Protein AF-A0A931FHQ5-F1 (afdb_monomer)

InterPro domains:
  IPR002130 Cyclophilin-type peptidyl-prolyl cis-trans isomerase domain [PF00160] (7-159)
  IPR002130 Cyclophilin-type peptidyl-prolyl cis-trans isomerase domain [PR00153] (23-38)
  IPR002130 Cyclophilin-type peptidyl-prolyl cis-trans isomerase domain [PR00153] (52-64)
  IPR002130 Cyclophilin-type peptidyl-prolyl cis-trans isomerase domain [PR00153] (95-110)
  IPR002130 Cyclophilin-type peptidyl-prolyl cis-trans isomerase domain [PR00153] (110-122)
  IPR002130 Cyclophilin-type peptidyl-prolyl cis-trans isomerase domain [PR00153] (123-138)
  IPR002130 Cyclophilin-type peptidyl-prolyl cis-trans isomerase domain [PS50072] (6-162)
  IPR020892 Cyclophilin-type peptidyl-prolyl cis-trans isomerase, conserved site [PS00170] (47-64)
  IPR024936 Cyclophilin-type peptidyl-prolyl cis-trans isomerase [PIRSF001467] (3-162)
  IPR029000 Cyclophilin-like domain superfamily [G3DSA:2.40.100.10] (1-163)
  IPR029000 Cyclophilin-like domain superfamily [SSF50891] (2-163)

Solvent-accessible surface area (backbone atoms only — not comparable to full-atom values): 8228 Å² total; per-residue (Å²): 133,62,55,38,35,38,36,34,32,23,45,73,81,46,78,63,46,52,36,30,32,42,27,37,38,90,81,28,44,68,63,22,48,38,53,50,42,26,24,53,28,81,80,81,51,41,40,48,71,17,33,52,54,33,16,28,60,86,43,34,43,27,28,38,13,57,73,63,54,72,75,84,42,34,45,32,88,85,40,65,52,39,67,71,83,56,55,86,50,67,43,74,46,54,36,34,29,29,44,39,61,88,56,86,51,38,35,35,40,27,30,31,37,27,64,32,62,45,65,91,44,49,79,74,35,38,49,30,31,30,60,77,43,34,66,67,40,53,52,56,54,35,72,34,26,28,96,86,17,53,51,81,52,60,34,31,26,66,41,39,26,70,112

Organism: NCBI:txid2789292

Structure (mmCIF, N/CA/C/O backbone):
data_AF-A0A931FHQ5-F1
#
_entry.id   AF-A0A931FHQ5-F1
#
loop_
_atom_site.group_PDB
_atom_site.id
_atom_site.type_symbol
_atom_site.label_atom_id
_atom_site.label_alt_id
_atom_site.label_comp_id
_atom_site.label_asym_id
_atom_site.label_entity_id
_atom_site.label_seq_id
_atom_site.pdbx_PDB_ins_code
_atom_site.Cartn_x
_atom_site.Cartn_y
_atom_site.Cartn_z
_atom_site.occupancy
_atom_site.B_iso_or_equiv
_atom_site.auth_seq_id
_atom_site.auth_comp_id
_atom_site.auth_asym_id
_atom_site.auth_atom_id
_atom_site.pdbx_PDB_model_num
ATOM 1 N N . MET A 1 1 ? 11.366 -18.452 -5.936 1.00 87.88 1 MET A N 1
ATOM 2 C CA . MET A 1 1 ? 10.013 -18.510 -5.344 1.00 87.88 1 MET A CA 1
ATOM 3 C C . MET A 1 1 ? 9.641 -17.097 -4.949 1.00 87.88 1 MET A C 1
ATOM 5 O O . MET A 1 1 ? 10.516 -16.389 -4.466 1.00 87.88 1 MET A O 1
ATOM 9 N N . ASN A 1 2 ? 8.404 -16.687 -5.207 1.00 97.31 2 ASN A N 1
ATOM 10 C CA . ASN A 1 2 ? 7.944 -15.340 -4.891 1.00 97.31 2 ASN A CA 1
ATOM 11 C C . ASN A 1 2 ? 7.761 -15.163 -3.372 1.00 97.31 2 ASN A C 1
ATOM 13 O O . ASN A 1 2 ? 7.222 -16.073 -2.735 1.00 97.31 2 ASN A O 1
ATOM 17 N N . PRO A 1 3 ? 8.225 -14.047 -2.773 1.00 98.44 3 PRO A N 1
ATOM 18 C CA . PRO A 1 3 ? 8.035 -13.786 -1.351 1.00 98.44 3 PRO A CA 1
ATOM 19 C C . PRO A 1 3 ? 6.554 -13.676 -0.991 1.00 98.44 3 PRO A C 1
ATOM 21 O O . PRO A 1 3 ? 5.768 -13.097 -1.747 1.00 98.44 3 PRO A O 1
ATOM 24 N N . LYS A 1 4 ? 6.195 -14.166 0.198 1.00 98.81 4 LYS A N 1
ATOM 25 C CA . LYS A 1 4 ? 4.905 -13.881 0.823 1.00 98.81 4 LYS A CA 1
ATOM 26 C C . LYS A 1 4 ? 5.097 -12.973 2.023 1.00 98.81 4 LYS A C 1
ATOM 28 O O . LYS A 1 4 ? 5.975 -13.209 2.847 1.00 98.81 4 LYS A O 1
ATOM 33 N N . VAL A 1 5 ? 4.281 -11.936 2.116 1.00 98.94 5 VAL A N 1
ATOM 34 C CA . VAL A 1 5 ? 4.314 -10.969 3.218 1.00 98.94 5 VAL A CA 1
ATOM 35 C C . VAL A 1 5 ? 2.917 -10.764 3.766 1.00 98.94 5 VAL A C 1
ATOM 37 O O . VAL A 1 5 ? 1.939 -11.105 3.102 1.00 98.94 5 VAL A O 1
ATOM 40 N N . TYR A 1 6 ? 2.812 -10.227 4.973 1.00 98.94 6 TYR A N 1
ATOM 41 C CA . TYR A 1 6 ? 1.525 -10.020 5.620 1.00 98.94 6 TYR A CA 1
ATOM 42 C C . TYR A 1 6 ? 1.405 -8.646 6.272 1.00 98.94 6 TYR A C 1
ATOM 44 O O . TYR A 1 6 ? 2.409 -8.043 6.654 1.00 98.94 6 TYR A O 1
ATOM 52 N N . PHE A 1 7 ? 0.154 -8.216 6.439 1.00 98.94 7 PHE A N 1
ATOM 53 C CA . PHE A 1 7 ? -0.272 -7.139 7.328 1.00 98.94 7 PHE A CA 1
ATOM 54 C C . PHE A 1 7 ? -1.328 -7.659 8.294 1.00 98.94 7 PHE A C 1
ATOM 56 O O . PHE A 1 7 ? -2.330 -8.211 7.846 1.00 98.94 7 PHE A O 1
ATOM 63 N N . ASP A 1 8 ? -1.134 -7.436 9.588 1.00 98.88 8 ASP A N 1
ATOM 64 C CA . ASP A 1 8 ? -2.204 -7.495 10.582 1.00 98.88 8 ASP A CA 1
ATOM 65 C C . ASP A 1 8 ? -2.770 -6.089 10.761 1.00 98.88 8 ASP A C 1
ATOM 67 O O . ASP A 1 8 ? -2.020 -5.134 10.960 1.00 98.88 8 ASP A O 1
ATOM 71 N N . VAL A 1 9 ? -4.088 -5.951 10.625 1.00 98.88 9 VAL A N 1
ATOM 72 C CA . VAL A 1 9 ? -4.746 -4.645 10.526 1.00 98.88 9 VAL A CA 1
ATOM 73 C C . VAL A 1 9 ? -5.795 -4.481 11.620 1.00 98.88 9 VAL A C 1
ATOM 75 O O . VAL A 1 9 ? -6.581 -5.399 11.877 1.00 98.88 9 VAL A O 1
ATOM 78 N N . SER A 1 10 ? -5.870 -3.283 12.198 1.00 98.81 10 SER A N 1
ATOM 79 C CA . SER A 1 10 ? -6.955 -2.851 13.081 1.00 98.81 10 SER A CA 1
ATOM 80 C C . SER A 1 10 ? -7.660 -1.598 12.564 1.00 98.81 10 SER A C 1
ATOM 82 O O . SER A 1 10 ? -7.119 -0.842 11.754 1.00 98.81 10 SER A O 1
ATOM 84 N N . ALA A 1 11 ? -8.879 -1.360 13.049 1.00 98.75 11 ALA A N 1
ATOM 85 C CA . ALA A 1 11 ? -9.595 -0.098 12.901 1.00 98.75 11 ALA A CA 1
ATOM 86 C C . ALA A 1 11 ? -10.011 0.427 14.279 1.00 98.75 11 ALA A C 1
ATOM 88 O O . ALA A 1 11 ? -10.751 -0.239 14.997 1.00 98.75 11 ALA A O 1
ATOM 89 N N . ASP A 1 12 ? -9.520 1.610 14.656 1.00 98.44 12 ASP A N 1
ATOM 90 C CA . ASP A 1 12 ? -9.668 2.184 16.007 1.00 98.44 12 ASP A CA 1
ATOM 91 C C . ASP A 1 12 ? -9.246 1.215 17.135 1.00 98.44 12 ASP A C 1
ATOM 93 O O . ASP A 1 12 ? -9.799 1.223 18.232 1.00 98.44 12 ASP A O 1
ATOM 97 N N . GLY A 1 13 ? -8.244 0.371 16.860 1.00 98.00 13 GLY A N 1
ATOM 98 C CA . GLY A 1 13 ? -7.728 -0.642 17.787 1.00 98.00 13 GLY A CA 1
ATOM 99 C C . GLY A 1 13 ? -8.496 -1.970 17.787 1.00 98.00 13 GLY A C 1
ATOM 100 O O . GLY A 1 13 ? -8.042 -2.933 18.404 1.00 98.00 13 GLY A O 1
ATOM 101 N N . GLU A 1 14 ? -9.621 -2.070 17.073 1.00 98.50 14 GLU A N 1
ATOM 102 C CA . GLU A 1 14 ? -10.333 -3.335 16.873 1.00 98.50 14 GLU A CA 1
ATOM 103 C C . GLU A 1 14 ? -9.672 -4.134 15.745 1.00 98.50 14 GLU A C 1
ATOM 105 O O . GLU A 1 14 ? -9.572 -3.654 14.614 1.00 98.50 14 GLU A O 1
ATOM 110 N N . LYS A 1 15 ? -9.219 -5.359 16.036 1.00 98.56 15 LYS A N 1
ATOM 111 C CA . LYS A 1 15 ? -8.558 -6.227 15.049 1.00 98.56 15 LYS A CA 1
ATOM 112 C C . LYS A 1 15 ? -9.518 -6.580 13.910 1.00 98.56 15 LYS A C 1
ATOM 114 O O . LYS A 1 15 ? -10.571 -7.161 14.157 1.00 98.56 15 LYS A O 1
ATOM 119 N N . LEU A 1 16 ? -9.118 -6.282 12.675 1.00 98.62 16 LEU A N 1
ATOM 120 C CA . LEU A 1 16 ? -9.847 -6.661 11.462 1.00 98.62 16 LEU A CA 1
ATOM 121 C C . LEU A 1 16 ? -9.374 -8.002 10.900 1.00 98.62 16 LEU A C 1
ATOM 123 O O . LEU A 1 16 ? -10.167 -8.727 10.310 1.00 98.62 16 LEU A O 1
ATOM 127 N N . GLY A 1 17 ? -8.096 -8.336 11.090 1.00 98.69 17 GLY A N 1
ATOM 128 C CA . GLY A 1 17 ? -7.510 -9.596 10.640 1.00 98.69 17 GLY A CA 1
ATOM 129 C C . GLY A 1 17 ? -6.224 -9.399 9.849 1.00 98.69 17 GLY A C 1
ATOM 130 O O . GLY A 1 17 ? -5.608 -8.332 9.890 1.00 98.69 17 GLY A O 1
ATOM 131 N N . ARG A 1 18 ? -5.826 -10.455 9.137 1.00 98.88 18 ARG A N 1
ATOM 132 C CA . ARG A 1 18 ? -4.584 -10.517 8.368 1.00 98.88 18 ARG A CA 1
ATOM 133 C C . ARG A 1 18 ? -4.853 -10.448 6.871 1.00 98.88 18 ARG A C 1
ATOM 135 O O . ARG A 1 18 ? -5.732 -11.144 6.373 1.00 98.88 18 ARG A O 1
ATOM 142 N N . ILE A 1 19 ? -4.035 -9.686 6.156 1.00 98.94 19 ILE A N 1
ATOM 143 C CA . ILE A 1 19 ? -3.939 -9.707 4.695 1.00 98.94 19 ILE A CA 1
ATOM 144 C C . ILE A 1 19 ? -2.593 -10.326 4.331 1.00 98.94 19 ILE A C 1
ATOM 146 O O . ILE A 1 19 ? -1.564 -9.882 4.835 1.00 98.94 19 ILE A O 1
ATOM 150 N N . VAL A 1 20 ? -2.591 -11.334 3.460 1.00 98.94 20 VAL A N 1
ATOM 151 C CA . VAL A 1 20 ? 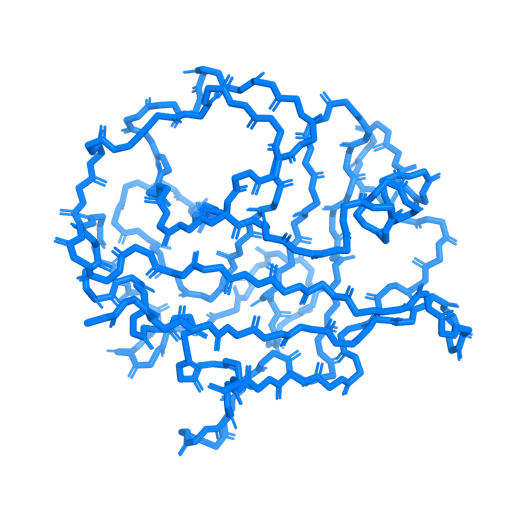-1.368 -11.956 2.934 1.00 98.94 20 VAL A CA 1
ATOM 152 C C . VAL A 1 20 ? -1.220 -11.603 1.466 1.00 98.94 20 VAL A C 1
ATOM 154 O O . VAL A 1 20 ? -2.178 -11.704 0.700 1.00 98.94 20 VAL A O 1
ATOM 157 N N . PHE A 1 21 ? -0.008 -11.236 1.071 1.00 98.88 21 PHE A N 1
ATOM 158 C CA . PHE A 1 21 ? 0.349 -10.883 -0.294 1.00 98.88 21 PHE A CA 1
ATOM 159 C C . PHE A 1 21 ? 1.398 -11.844 -0.836 1.00 98.88 21 PHE A C 1
ATOM 161 O O . PHE A 1 21 ? 2.346 -12.190 -0.134 1.00 98.88 21 PHE A O 1
ATOM 168 N N . GLU A 1 22 ? 1.275 -12.205 -2.108 1.00 98.88 22 GLU A N 1
ATOM 169 C CA . GLU A 1 22 ? 2.378 -12.743 -2.901 1.00 98.88 22 GLU A CA 1
ATOM 170 C C . GLU A 1 22 ? 2.992 -11.604 -3.721 1.00 98.88 22 GLU A C 1
ATOM 172 O O . GLU A 1 22 ? 2.271 -10.869 -4.402 1.00 98.88 22 GLU A O 1
ATOM 177 N N . LEU A 1 23 ? 4.318 -11.457 -3.657 1.00 98.88 23 LEU A N 1
ATOM 178 C CA . LEU A 1 23 ? 5.063 -10.425 -4.377 1.00 98.88 23 LEU A CA 1
ATOM 179 C C . LEU A 1 23 ? 5.696 -11.012 -5.641 1.00 98.88 23 LEU A C 1
ATOM 181 O O . LEU A 1 23 ? 6.468 -11.965 -5.559 1.00 98.88 23 LEU A O 1
ATOM 185 N N . ASN A 1 24 ? 5.423 -10.423 -6.803 1.00 98.50 24 ASN A N 1
ATOM 186 C CA . ASN A 1 24 ? 5.936 -10.856 -8.105 1.00 98.50 24 ASN A CA 1
ATOM 187 C C . ASN A 1 24 ? 7.410 -10.466 -8.306 1.00 98.50 24 ASN A C 1
ATOM 189 O O . ASN A 1 24 ? 7.744 -9.681 -9.193 1.00 98.50 24 ASN A O 1
ATOM 193 N N . ALA A 1 25 ? 8.303 -11.004 -7.472 1.00 98.38 25 ALA A N 1
ATOM 194 C CA . ALA A 1 25 ? 9.743 -10.753 -7.543 1.00 98.38 25 ALA A CA 1
ATOM 195 C C . ALA A 1 25 ? 10.387 -11.299 -8.830 1.00 98.38 25 ALA A C 1
ATOM 197 O O . ALA A 1 25 ? 11.461 -10.856 -9.223 1.00 98.38 25 ALA A O 1
ATOM 198 N N . ASP A 1 26 ? 9.727 -12.239 -9.501 1.00 98.19 26 ASP A N 1
ATOM 199 C CA . ASP A 1 26 ? 10.083 -12.726 -10.832 1.00 98.19 26 ASP A CA 1
ATOM 200 C C . ASP A 1 26 ? 9.827 -11.707 -11.958 1.00 98.19 26 ASP A C 1
ATOM 202 O O . ASP A 1 26 ? 10.480 -11.775 -12.998 1.00 98.19 26 ASP A O 1
ATOM 206 N N . ILE A 1 27 ? 8.916 -10.749 -11.751 1.00 98.12 27 ILE A N 1
ATOM 207 C CA . ILE A 1 27 ? 8.534 -9.733 -12.749 1.00 98.12 27 ILE A CA 1
ATOM 208 C C . ILE A 1 27 ? 9.056 -8.342 -12.371 1.00 98.12 27 ILE A C 1
ATOM 210 O O . ILE A 1 27 ? 9.523 -7.600 -13.235 1.00 98.12 27 ILE A O 1
ATOM 214 N N . ALA A 1 28 ? 8.967 -7.972 -11.095 1.00 98.38 28 ALA A N 1
ATOM 215 C CA . ALA A 1 28 ? 9.364 -6.671 -10.562 1.00 98.38 28 ALA A CA 1
ATOM 216 C C . ALA A 1 28 ? 10.243 -6.848 -9.304 1.00 98.38 28 ALA A C 1
ATOM 218 O O . ALA A 1 28 ? 9.805 -6.532 -8.193 1.00 98.38 28 ALA A O 1
ATOM 219 N N . PRO A 1 29 ? 11.464 -7.408 -9.440 1.00 98.56 29 PRO A N 1
ATOM 220 C CA . PRO A 1 29 ? 12.316 -7.773 -8.309 1.00 98.56 29 PRO A CA 1
ATOM 221 C C . PRO A 1 29 ? 12.656 -6.606 -7.380 1.00 98.56 29 PRO A C 1
ATOM 223 O O . PRO A 1 29 ? 12.635 -6.787 -6.164 1.00 98.56 29 PRO A O 1
ATOM 226 N N . LYS A 1 30 ? 12.954 -5.408 -7.904 1.00 98.69 30 LYS A N 1
ATOM 227 C CA . LYS A 1 30 ? 13.283 -4.246 -7.057 1.00 98.69 30 LYS A CA 1
ATOM 228 C C . LYS A 1 30 ? 12.057 -3.732 -6.314 1.00 98.69 30 LYS A C 1
ATOM 230 O O . LYS A 1 30 ? 12.134 -3.399 -5.135 1.00 98.69 30 LYS A O 1
ATOM 235 N N . THR A 1 31 ? 10.918 -3.679 -6.992 1.00 98.88 31 THR A N 1
ATOM 236 C CA . THR A 1 31 ? 9.664 -3.205 -6.397 1.00 98.88 31 THR A CA 1
ATOM 237 C C . THR A 1 31 ? 9.189 -4.173 -5.309 1.00 98.88 31 THR A C 1
ATOM 239 O O . THR A 1 31 ? 8.849 -3.747 -4.203 1.00 98.88 31 THR A O 1
ATOM 242 N N . ALA A 1 32 ? 9.251 -5.479 -5.586 1.00 98.88 32 ALA A N 1
ATOM 243 C CA . ALA A 1 32 ? 8.943 -6.535 -4.628 1.00 98.88 32 ALA A CA 1
ATOM 244 C C . ALA A 1 32 ? 9.894 -6.518 -3.420 1.00 98.88 32 ALA A C 1
ATOM 246 O O . ALA A 1 32 ? 9.429 -6.586 -2.284 1.00 98.88 32 ALA A O 1
ATOM 247 N N . GLU A 1 33 ? 11.206 -6.381 -3.635 1.00 98.88 33 GLU A N 1
ATOM 248 C CA . GLU A 1 33 ? 12.190 -6.331 -2.546 1.00 98.88 33 GLU A CA 1
ATOM 249 C C . GLU A 1 33 ? 12.007 -5.098 -1.655 1.00 98.88 33 GLU A C 1
ATOM 251 O O . GLU A 1 33 ? 12.070 -5.212 -0.430 1.00 98.88 33 GLU A O 1
ATOM 256 N N . ASN A 1 34 ? 11.708 -3.935 -2.243 1.00 98.88 34 ASN A N 1
ATOM 257 C CA . ASN A 1 34 ? 11.368 -2.738 -1.477 1.00 98.88 34 ASN A CA 1
ATOM 258 C C . ASN A 1 34 ? 10.187 -2.989 -0.537 1.00 98.88 34 ASN A C 1
ATOM 260 O O . ASN A 1 34 ? 10.291 -2.749 0.664 1.00 98.88 34 ASN A O 1
ATOM 264 N N . PHE A 1 35 ? 9.079 -3.508 -1.067 1.00 98.94 35 PHE A N 1
ATOM 265 C CA . PHE A 1 35 ? 7.893 -3.768 -0.259 1.00 98.94 35 PHE A CA 1
ATOM 266 C C . PHE A 1 35 ? 8.151 -4.837 0.809 1.00 98.94 35 PHE A C 1
ATOM 268 O O . PHE A 1 35 ? 7.747 -4.665 1.958 1.00 98.94 35 PHE A O 1
ATOM 275 N N . ARG A 1 36 ? 8.873 -5.911 0.466 1.00 98.88 36 ARG A N 1
ATOM 276 C CA . ARG A 1 36 ? 9.239 -6.985 1.399 1.00 98.88 36 ARG A CA 1
ATOM 277 C C . ARG A 1 36 ? 10.046 -6.457 2.582 1.00 98.88 36 ARG A C 1
ATOM 279 O O . ARG A 1 36 ? 9.666 -6.694 3.725 1.00 98.88 36 ARG A O 1
ATOM 286 N N . ALA A 1 37 ? 11.119 -5.715 2.320 1.00 98.88 37 ALA A N 1
ATOM 287 C CA . ALA A 1 37 ? 11.977 -5.166 3.366 1.00 98.88 37 ALA A CA 1
ATOM 288 C C . ALA A 1 37 ? 11.256 -4.116 4.234 1.00 98.88 37 ALA A C 1
ATOM 290 O O . ALA A 1 37 ? 11.527 -4.007 5.429 1.00 98.88 37 ALA A O 1
ATOM 291 N N . LEU A 1 38 ? 10.311 -3.362 3.659 1.00 98.88 38 LEU A N 1
ATOM 292 C CA . LEU A 1 38 ? 9.442 -2.457 4.418 1.00 98.88 38 LEU A CA 1
ATOM 293 C C . LEU A 1 38 ? 8.405 -3.213 5.264 1.00 98.88 38 LEU A C 1
ATOM 295 O O . LEU A 1 38 ? 8.044 -2.732 6.336 1.00 98.88 38 LEU A O 1
ATOM 299 N N . CYS A 1 39 ? 7.949 -4.395 4.835 1.00 98.88 39 CYS A N 1
ATOM 300 C CA . CYS A 1 39 ? 7.112 -5.265 5.668 1.00 98.88 39 CYS A CA 1
ATOM 301 C C . CYS A 1 39 ? 7.899 -5.813 6.860 1.00 98.88 39 CYS A C 1
ATOM 303 O O . CYS A 1 39 ? 7.388 -5.788 7.973 1.00 98.88 39 CYS A O 1
ATOM 305 N N . THR A 1 40 ? 9.132 -6.285 6.653 1.00 98.81 40 THR A N 1
ATOM 306 C CA . THR A 1 40 ? 9.962 -6.836 7.741 1.00 98.81 40 THR A CA 1
ATOM 307 C C . THR A 1 40 ? 10.526 -5.765 8.670 1.00 98.81 40 THR A C 1
ATOM 309 O O . THR A 1 40 ? 10.892 -6.068 9.802 1.00 98.81 40 THR A O 1
ATOM 312 N N . GLY A 1 41 ? 10.650 -4.522 8.197 1.00 98.69 41 GLY A N 1
ATOM 313 C CA . GLY A 1 41 ? 11.283 -3.442 8.951 1.00 98.69 41 GLY A CA 1
ATOM 314 C C . GLY A 1 41 ? 12.795 -3.618 9.121 1.00 98.69 41 GLY A C 1
ATOM 315 O O . GLY A 1 41 ? 13.416 -2.900 9.903 1.00 98.69 41 GLY A O 1
ATOM 316 N N . GLU A 1 42 ? 13.424 -4.538 8.381 1.00 98.62 42 GLU A N 1
ATOM 317 C CA . GLU A 1 42 ? 14.837 -4.917 8.554 1.00 98.62 42 GLU A CA 1
ATOM 318 C C . GLU A 1 42 ? 15.833 -3.772 8.295 1.00 98.62 42 GLU A C 1
ATOM 320 O O 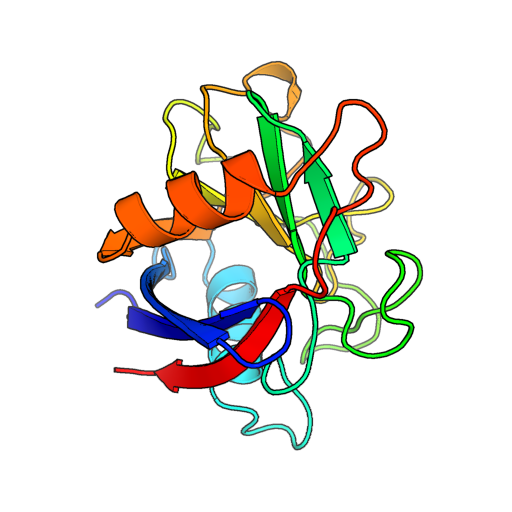. GLU A 1 42 ? 17.006 -3.869 8.652 1.00 98.62 42 GLU A O 1
ATOM 325 N N . LYS A 1 43 ? 15.382 -2.677 7.667 1.00 98.00 43 LYS A N 1
ATOM 326 C CA . LYS A 1 43 ? 16.173 -1.454 7.445 1.00 98.00 43 LYS A CA 1
ATOM 327 C C . LYS A 1 43 ? 15.991 -0.403 8.551 1.00 98.00 43 LYS A C 1
ATOM 329 O O . LYS A 1 43 ? 16.470 0.718 8.407 1.00 98.00 43 LYS A O 1
ATOM 334 N N . GLY A 1 44 ? 15.301 -0.745 9.643 1.00 98.38 44 GLY A N 1
ATOM 335 C CA . GLY A 1 44 ? 15.019 0.147 10.775 1.00 98.38 44 GLY A CA 1
ATOM 336 C C . GLY A 1 44 ? 13.813 1.072 10.573 1.00 98.38 44 GLY A C 1
ATOM 337 O O . GLY A 1 44 ? 13.580 1.963 11.382 1.00 98.38 44 GLY A O 1
ATOM 338 N N . PHE A 1 45 ? 13.059 0.889 9.488 1.00 98.62 45 PHE A N 1
ATOM 339 C CA . PHE A 1 45 ? 11.805 1.578 9.184 1.00 98.62 45 PHE A CA 1
ATOM 340 C C . PHE A 1 45 ? 10.935 0.673 8.306 1.00 98.62 45 PHE A C 1
ATOM 342 O O . PHE A 1 45 ? 11.464 -0.187 7.600 1.00 98.62 45 PHE A O 1
ATOM 349 N N . GLY A 1 46 ? 9.615 0.857 8.336 1.00 98.56 46 GLY A N 1
ATOM 350 C CA . GLY A 1 46 ? 8.697 -0.042 7.643 1.00 98.56 46 GLY A CA 1
ATOM 351 C C . GLY A 1 46 ? 7.225 0.301 7.836 1.00 98.56 46 GLY A C 1
ATOM 352 O O . GLY A 1 46 ? 6.882 1.394 8.285 1.00 98.56 46 GLY A O 1
ATOM 353 N N . TYR A 1 47 ? 6.360 -0.643 7.465 1.00 98.88 47 TYR A N 1
ATOM 354 C CA . TYR A 1 47 ? 4.909 -0.454 7.443 1.00 98.88 47 TYR A CA 1
ATOM 355 C C . TYR A 1 47 ? 4.219 -0.613 8.799 1.00 98.88 47 TYR A C 1
ATOM 357 O O . TYR A 1 47 ? 3.156 -0.016 8.985 1.00 98.88 47 TYR A O 1
ATOM 365 N N . ALA A 1 48 ? 4.797 -1.366 9.736 1.00 98.75 48 ALA A N 1
ATOM 366 C CA . ALA A 1 48 ? 4.242 -1.521 11.079 1.00 98.75 48 ALA A CA 1
ATOM 367 C C . ALA A 1 48 ? 4.043 -0.151 11.762 1.00 98.75 48 ALA A C 1
ATOM 369 O O . ALA A 1 48 ? 4.937 0.697 11.774 1.00 98.75 48 ALA A O 1
ATOM 370 N N . GLY A 1 49 ? 2.844 0.079 12.295 1.00 98.56 49 GLY A N 1
ATOM 371 C CA . GLY A 1 49 ? 2.390 1.339 12.887 1.00 98.56 49 GLY A CA 1
ATOM 372 C C . GLY A 1 49 ? 1.889 2.397 11.891 1.00 98.56 49 GLY A C 1
ATOM 373 O O . GLY A 1 49 ? 1.347 3.420 12.316 1.00 98.56 49 GLY A O 1
ATOM 374 N N . SER A 1 50 ? 2.039 2.183 10.580 1.00 98.75 50 SER A N 1
ATOM 375 C CA . SER A 1 50 ? 1.523 3.101 9.554 1.00 98.75 50 SER A CA 1
ATOM 376 C C . SER A 1 50 ? 0.030 2.883 9.277 1.00 98.75 50 SER A C 1
ATOM 378 O O . SER A 1 50 ? -0.593 1.969 9.818 1.00 98.75 50 SER A O 1
ATOM 380 N N . THR A 1 51 ? -0.580 3.748 8.460 1.00 98.81 51 THR A N 1
ATOM 381 C CA . THR A 1 51 ? -2.034 3.737 8.229 1.00 98.81 51 THR A CA 1
ATOM 382 C C . TH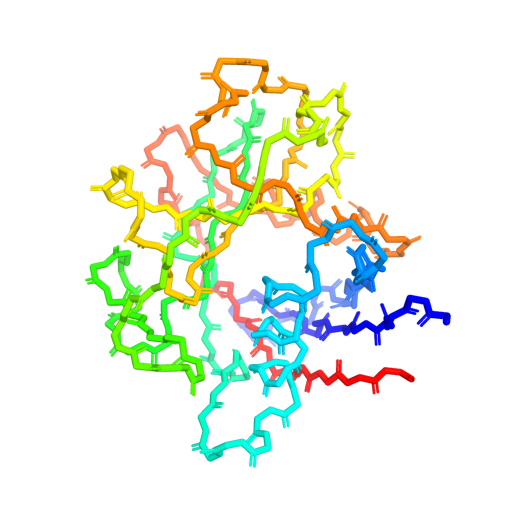R A 1 51 ? -2.413 3.611 6.759 1.00 98.81 51 THR A C 1
ATOM 384 O O . THR A 1 51 ? -1.679 4.035 5.857 1.00 98.81 51 THR A O 1
ATOM 387 N N . PHE A 1 52 ? -3.615 3.081 6.526 1.00 98.81 52 PHE A N 1
ATOM 388 C CA . PHE A 1 52 ? -4.340 3.304 5.279 1.00 98.81 52 PHE A CA 1
ATOM 389 C C . PHE A 1 52 ? -4.982 4.691 5.346 1.00 98.81 52 PHE A C 1
ATOM 391 O O . PHE A 1 52 ? -6.049 4.872 5.930 1.00 98.81 52 PHE A O 1
ATOM 398 N N . HIS A 1 53 ? -4.294 5.691 4.797 1.00 98.69 53 HIS A N 1
ATOM 399 C CA . HIS A 1 53 ? -4.678 7.100 4.917 1.00 98.69 53 HIS A CA 1
ATOM 400 C C . HIS A 1 53 ? -5.715 7.533 3.871 1.00 98.69 53 HIS A C 1
ATOM 402 O O . HIS A 1 53 ? -6.311 8.603 4.006 1.00 98.69 53 HIS A O 1
ATOM 408 N N . ARG A 1 54 ? -5.927 6.730 2.818 1.00 98.75 54 ARG A N 1
ATOM 409 C CA . ARG A 1 54 ? -6.887 7.035 1.755 1.00 98.75 54 ARG A CA 1
ATOM 410 C C . ARG A 1 54 ? -7.579 5.771 1.250 1.00 98.75 54 ARG A C 1
ATOM 412 O O . ARG A 1 54 ? -6.952 4.945 0.602 1.00 98.75 54 ARG A O 1
ATOM 419 N N . VAL A 1 55 ? -8.879 5.636 1.493 1.00 98.88 55 VAL A N 1
ATOM 420 C CA . VAL A 1 55 ? -9.688 4.487 1.053 1.00 98.88 55 VAL A CA 1
ATOM 421 C C . VAL A 1 55 ? -10.912 4.979 0.295 1.00 98.88 55 VAL A C 1
ATOM 423 O O . VAL A 1 55 ? -11.735 5.714 0.843 1.00 98.88 55 VAL A O 1
ATOM 426 N N . ILE A 1 56 ? -11.022 4.575 -0.970 1.00 98.81 56 ILE A N 1
ATOM 427 C CA . ILE A 1 56 ? -12.137 4.931 -1.851 1.00 98.81 56 ILE A CA 1
ATOM 428 C C . ILE A 1 56 ? -12.864 3.634 -2.230 1.00 98.81 56 ILE A C 1
ATOM 430 O O . ILE A 1 56 ? -12.265 2.807 -2.927 1.00 98.81 56 ILE A O 1
ATOM 434 N N . PRO A 1 57 ? -14.122 3.448 -1.780 1.00 98.69 57 PRO A N 1
ATOM 435 C CA . PRO A 1 57 ? -14.948 2.315 -2.183 1.00 98.69 57 PRO A CA 1
ATOM 436 C C . PRO A 1 57 ? -15.077 2.218 -3.702 1.00 98.69 57 PRO A C 1
ATOM 438 O O . PRO A 1 57 ? -15.128 3.240 -4.384 1.00 98.69 57 PRO A O 1
ATOM 441 N N . GLU A 1 58 ? -15.115 0.990 -4.216 1.00 98.38 58 GLU A N 1
ATOM 442 C CA . GLU A 1 58 ? -15.138 0.681 -5.652 1.00 98.38 58 GLU A CA 1
ATOM 443 C C . GLU A 1 58 ? -13.930 1.245 -6.413 1.00 98.38 58 GLU A C 1
ATOM 445 O O . GLU A 1 58 ? -13.994 1.544 -7.605 1.00 98.38 58 GLU A O 1
ATOM 450 N N . PHE A 1 59 ? -12.801 1.384 -5.718 1.00 98.62 59 PHE A N 1
ATOM 451 C CA . PHE A 1 59 ? -11.549 1.797 -6.323 1.00 98.62 59 PHE A CA 1
ATOM 452 C C . PHE A 1 59 ? -10.353 1.091 -5.683 1.00 98.62 59 PHE A C 1
ATOM 454 O O . PHE A 1 59 ? -9.797 0.161 -6.280 1.00 98.62 59 PHE A O 1
ATOM 461 N N . MET A 1 60 ? -9.919 1.549 -4.504 1.00 98.69 60 MET A N 1
ATOM 462 C CA . MET A 1 60 ? -8.689 1.071 -3.871 1.00 98.69 60 MET A CA 1
ATOM 463 C C . MET A 1 60 ? -8.518 1.526 -2.413 1.00 98.69 60 MET A C 1
ATOM 465 O O . MET A 1 60 ? -9.119 2.505 -1.956 1.00 98.69 60 MET A O 1
ATOM 469 N N . LEU A 1 61 ? -7.629 0.823 -1.707 1.00 98.88 61 LEU A N 1
ATOM 470 C CA . LEU A 1 61 ? -7.125 1.153 -0.374 1.00 98.88 61 LEU A CA 1
ATOM 471 C C . LEU A 1 61 ? -5.665 1.593 -0.505 1.00 98.88 61 LEU A C 1
ATOM 473 O O . LEU A 1 61 ? -4.835 0.773 -0.889 1.00 98.88 61 LEU A O 1
ATOM 477 N N . GLN A 1 62 ? -5.332 2.834 -0.162 1.00 98.88 62 GLN A N 1
ATOM 478 C CA . GLN A 1 62 ? -3.975 3.380 -0.229 1.00 98.88 62 GLN A CA 1
ATOM 479 C C . GLN A 1 62 ? -3.370 3.557 1.168 1.00 98.88 62 GLN A C 1
ATOM 481 O O . GLN A 1 62 ? -3.993 4.104 2.084 1.00 98.88 62 GLN A O 1
ATOM 486 N N . GLY A 1 63 ? -2.124 3.106 1.307 1.00 98.81 63 GLY A N 1
ATOM 487 C CA . GLY A 1 63 ? -1.347 3.144 2.542 1.00 98.81 63 GLY A CA 1
ATOM 488 C C . GLY A 1 63 ? 0.145 3.337 2.276 1.00 98.81 63 GLY A C 1
ATOM 489 O O . GLY A 1 63 ? 0.553 3.741 1.187 1.00 98.81 63 GLY A O 1
ATOM 490 N N . GLY A 1 64 ? 0.970 3.066 3.287 1.00 98.50 64 GLY A N 1
ATOM 491 C CA . GLY A 1 64 ? 2.430 3.042 3.152 1.00 98.50 64 GLY A CA 1
ATOM 492 C C . GLY A 1 64 ? 3.141 4.392 3.295 1.00 98.50 64 GLY A C 1
ATOM 493 O O . GLY A 1 64 ? 4.361 4.449 3.149 1.00 98.50 64 GLY A O 1
ATOM 494 N N . ASP A 1 65 ? 2.425 5.471 3.620 1.00 98.62 65 ASP A N 1
ATOM 495 C CA . ASP A 1 65 ? 3.042 6.725 4.072 1.00 98.62 65 ASP A CA 1
ATOM 496 C C . ASP A 1 65 ? 3.338 6.639 5.576 1.00 98.62 65 ASP A C 1
ATOM 498 O O . ASP A 1 65 ? 2.559 7.093 6.411 1.00 98.62 65 ASP A O 1
ATOM 502 N N . PHE A 1 66 ? 4.462 6.019 5.926 1.00 98.38 66 PHE A N 1
ATOM 503 C CA . PHE A 1 66 ? 4.890 5.860 7.317 1.00 98.38 66 PHE A CA 1
ATOM 504 C C . PHE A 1 66 ? 5.650 7.077 7.874 1.00 98.38 66 PHE A C 1
ATOM 506 O O . PHE A 1 66 ? 6.068 7.045 9.028 1.00 98.38 66 PHE A O 1
ATOM 513 N N . THR A 1 67 ? 5.867 8.140 7.085 1.00 98.00 67 THR A N 1
ATOM 514 C CA . THR A 1 67 ? 6.597 9.335 7.551 1.00 98.00 67 THR A CA 1
ATOM 515 C C . THR A 1 67 ? 5.672 10.508 7.848 1.00 98.00 67 THR A C 1
ATOM 517 O O . THR A 1 67 ? 5.850 11.166 8.867 1.00 98.00 67 THR A O 1
ATOM 520 N N . ALA A 1 68 ? 4.701 10.786 6.972 1.00 97.38 68 ALA A N 1
ATOM 521 C CA . ALA A 1 68 ? 3.758 11.895 7.127 1.00 97.38 68 ALA A CA 1
ATOM 522 C C . ALA A 1 68 ? 2.326 11.419 7.424 1.00 97.38 68 ALA A C 1
ATOM 524 O O . ALA A 1 68 ? 1.528 12.185 7.966 1.00 97.38 68 ALA A O 1
ATOM 525 N N . GLY A 1 69 ? 1.992 10.165 7.098 1.00 96.50 69 GLY A N 1
ATOM 526 C CA . GLY A 1 69 ? 0.686 9.566 7.383 1.00 96.50 69 GLY A CA 1
ATOM 527 C C . GLY A 1 69 ? -0.487 10.172 6.609 1.00 96.50 69 GLY A C 1
ATOM 528 O O . GLY A 1 69 ? -1.632 9.962 7.001 1.00 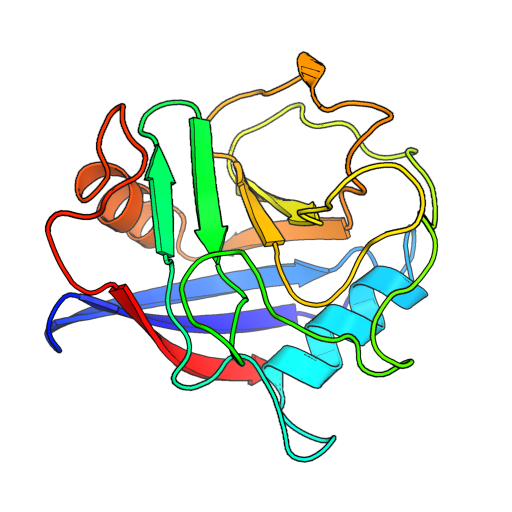96.50 69 GLY A O 1
ATOM 529 N N . ASN A 1 70 ? -0.234 10.945 5.549 1.00 96.62 70 ASN A N 1
ATOM 530 C CA . ASN A 1 70 ? -1.266 11.724 4.852 1.00 96.62 70 ASN A CA 1
ATOM 531 C C . ASN A 1 70 ? -1.155 11.695 3.315 1.00 96.62 70 ASN A C 1
ATOM 533 O O . ASN A 1 70 ? -1.914 12.383 2.635 1.00 96.62 70 ASN A O 1
ATOM 537 N N . GLY A 1 71 ? -0.227 10.908 2.772 1.00 96.44 71 GLY A N 1
ATOM 538 C CA . GLY A 1 71 ? -0.005 10.727 1.339 1.00 96.44 71 GLY A CA 1
ATOM 539 C C . GLY A 1 71 ? 1.090 11.618 0.750 1.00 96.44 71 GLY A C 1
ATOM 540 O O . GLY A 1 71 ? 1.400 11.485 -0.433 1.00 96.44 71 GLY A O 1
ATOM 541 N N . THR A 1 72 ? 1.711 12.496 1.542 1.00 97.31 72 THR A N 1
ATOM 542 C CA . THR A 1 72 ? 2.805 13.377 1.081 1.00 97.31 72 THR A CA 1
ATOM 543 C C . THR A 1 72 ? 4.200 12.808 1.332 1.00 97.31 72 THR A C 1
ATOM 545 O O . THR A 1 72 ? 5.171 13.306 0.764 1.00 97.31 72 THR A O 1
ATOM 548 N N . GLY A 1 73 ? 4.301 11.778 2.175 1.00 97.38 73 GLY A N 1
ATOM 549 C CA . GLY A 1 73 ? 5.563 11.187 2.593 1.00 97.38 73 GLY A CA 1
ATOM 550 C C . GLY A 1 73 ? 5.827 9.792 2.029 1.00 97.38 73 GLY A C 1
ATOM 551 O O . GLY A 1 73 ? 5.346 9.403 0.960 1.00 97.38 73 GLY A O 1
ATOM 552 N N . GLY A 1 74 ? 6.603 9.029 2.791 1.00 97.94 74 GLY A N 1
ATOM 553 C CA . GLY A 1 74 ? 7.119 7.723 2.422 1.00 97.94 74 GLY A CA 1
ATOM 554 C C . GLY A 1 74 ? 8.526 7.790 1.833 1.00 97.94 74 GLY A C 1
ATOM 555 O O . GLY A 1 74 ? 8.963 8.810 1.306 1.00 97.94 74 GLY A O 1
ATOM 556 N N . LYS A 1 75 ? 9.251 6.676 1.936 1.00 98.50 75 LYS A N 1
ATOM 557 C CA . LYS A 1 75 ? 10.572 6.493 1.321 1.00 98.50 75 LYS A CA 1
ATOM 558 C C . LYS A 1 75 ? 10.819 5.018 1.043 1.00 98.50 75 LYS A C 1
ATOM 560 O O . LYS A 1 75 ? 10.339 4.159 1.777 1.00 98.50 75 LYS A O 1
ATOM 565 N N . SER A 1 76 ? 11.582 4.730 0.001 1.00 98.75 76 SER A N 1
ATOM 566 C CA . SER A 1 76 ? 11.988 3.362 -0.320 1.00 98.75 76 SER A CA 1
ATOM 567 C C . SER A 1 76 ? 13.206 2.928 0.498 1.00 98.75 76 SER A C 1
ATOM 569 O O . SER A 1 76 ? 13.896 3.748 1.112 1.00 98.75 76 SER A O 1
ATOM 571 N N . ILE A 1 77 ? 13.540 1.641 0.438 1.00 98.75 77 ILE A N 1
ATOM 572 C CA . ILE A 1 77 ? 14.820 1.141 0.961 1.00 98.75 77 ILE A CA 1
ATOM 573 C C . ILE A 1 77 ? 16.036 1.627 0.152 1.00 98.75 77 ILE A C 1
ATOM 575 O O . ILE A 1 77 ? 17.170 1.459 0.591 1.00 98.75 77 ILE A O 1
ATOM 579 N N . TYR A 1 78 ? 15.807 2.225 -1.022 1.00 98.56 78 TYR A N 1
ATOM 580 C CA . TYR A 1 78 ? 16.839 2.707 -1.944 1.00 98.56 78 TYR A CA 1
ATOM 581 C C . TYR A 1 78 ? 17.094 4.220 -1.838 1.00 98.56 78 TYR A C 1
ATOM 583 O O . TYR A 1 78 ? 17.964 4.741 -2.530 1.00 98.56 78 TYR A O 1
ATOM 591 N N . GLY A 1 79 ? 16.334 4.931 -1.000 1.00 97.62 79 GLY A N 1
ATOM 592 C CA . GLY A 1 79 ? 16.322 6.393 -0.919 1.00 97.62 79 GLY A CA 1
ATOM 593 C C . GLY A 1 79 ? 14.900 6.953 -0.972 1.00 97.62 79 GLY A C 1
ATOM 594 O O . GLY A 1 79 ? 13.925 6.212 -0.830 1.00 97.62 79 GLY A O 1
ATOM 595 N N . GLU A 1 80 ? 14.761 8.262 -1.187 1.00 95.81 80 GLU A N 1
ATOM 596 C CA . GLU A 1 80 ? 13.444 8.918 -1.210 1.00 95.81 80 GLU A CA 1
ATOM 597 C C . GLU A 1 80 ? 12.518 8.333 -2.282 1.00 95.81 80 GLU A C 1
ATOM 599 O O . GLU A 1 80 ? 11.355 8.045 -2.000 1.00 95.81 80 GLU A O 1
ATOM 604 N N . LYS A 1 81 ? 13.042 8.115 -3.495 1.00 96.88 81 LYS A N 1
ATOM 605 C CA . LYS A 1 81 ? 12.290 7.612 -4.650 1.00 96.88 81 LYS A CA 1
ATOM 606 C C . LYS A 1 81 ? 13.105 6.614 -5.474 1.00 96.88 81 LYS A C 1
ATOM 608 O O . LYS A 1 81 ? 14.333 6.682 -5.487 1.00 96.88 81 LYS A O 1
ATOM 613 N N . PHE A 1 82 ? 12.421 5.741 -6.210 1.00 98.56 82 PHE A N 1
ATOM 614 C CA . PHE A 1 82 ? 12.998 4.864 -7.229 1.00 98.56 82 PHE A CA 1
ATOM 615 C C . PHE A 1 82 ? 12.135 4.809 -8.503 1.00 98.56 82 PHE A C 1
ATOM 617 O O . PHE A 1 82 ? 10.962 5.190 -8.513 1.00 98.56 82 PHE A O 1
ATOM 624 N N . ALA A 1 83 ? 12.759 4.365 -9.596 1.00 98.56 83 ALA A N 1
ATOM 625 C CA . ALA A 1 83 ? 12.177 4.347 -10.937 1.00 98.56 83 ALA A CA 1
ATOM 626 C C . ALA A 1 83 ? 11.015 3.351 -11.090 1.00 98.56 83 ALA A C 1
ATOM 628 O O . ALA A 1 83 ? 10.898 2.398 -10.318 1.00 98.56 83 ALA A O 1
ATOM 629 N N . ASP A 1 84 ? 10.178 3.557 -12.109 1.00 98.62 84 ASP A N 1
ATOM 630 C CA . ASP A 1 84 ? 9.184 2.568 -12.529 1.00 98.62 84 ASP A CA 1
ATOM 631 C C . ASP A 1 84 ? 9.909 1.370 -13.148 1.00 98.62 84 ASP A C 1
ATOM 633 O O . ASP A 1 84 ? 10.620 1.507 -14.142 1.00 98.62 84 ASP A O 1
ATOM 637 N N . GLU A 1 85 ? 9.774 0.192 -12.541 1.00 98.31 85 GLU A N 1
ATOM 638 C CA . GLU A 1 85 ? 10.562 -0.974 -12.945 1.00 98.31 85 GLU A CA 1
ATOM 639 C C . GLU A 1 85 ? 10.088 -1.566 -14.278 1.00 98.31 85 GLU A C 1
ATOM 641 O O . GLU A 1 85 ? 10.902 -1.825 -15.162 1.00 98.31 85 GLU A O 1
ATOM 646 N N . ASN A 1 86 ? 8.778 -1.780 -14.427 1.00 97.88 86 ASN A N 1
ATOM 647 C CA . ASN A 1 86 ? 8.106 -2.108 -15.685 1.00 97.88 86 ASN A CA 1
ATOM 648 C C . ASN A 1 86 ? 6.577 -2.018 -15.522 1.00 97.88 86 ASN A C 1
ATOM 650 O O . ASN A 1 86 ? 6.059 -1.906 -14.414 1.00 97.88 86 ASN A O 1
ATOM 654 N N . PHE A 1 87 ? 5.847 -2.126 -16.635 1.00 98.25 87 PHE A N 1
ATOM 655 C CA . PHE A 1 87 ? 4.378 -2.155 -16.661 1.00 98.25 87 PHE A CA 1
ATOM 656 C C . PHE A 1 87 ? 3.839 -3.438 -17.312 1.00 98.25 87 PHE A C 1
ATOM 658 O O . PHE A 1 87 ? 2.859 -3.389 -18.064 1.00 98.25 87 PHE A O 1
ATOM 665 N N . THR A 1 88 ? 4.515 -4.570 -17.083 1.00 98.38 88 THR A N 1
ATOM 666 C CA . THR A 1 88 ? 4.150 -5.879 -17.656 1.00 98.38 88 THR A CA 1
ATOM 667 C C . THR A 1 88 ? 2.785 -6.332 -17.146 1.00 98.38 88 THR A C 1
ATOM 669 O O . THR A 1 88 ? 1.912 -6.698 -17.932 1.00 98.38 88 THR A O 1
ATOM 672 N N . LEU A 1 89 ? 2.589 -6.254 -15.828 1.00 98.19 89 LEU A N 1
ATOM 673 C CA . LEU A 1 89 ? 1.324 -6.557 -15.170 1.00 98.19 89 LEU A CA 1
ATOM 674 C C . LEU A 1 89 ? 0.334 -5.391 -15.316 1.00 98.19 89 LEU A C 1
ATOM 676 O O . LEU A 1 89 ? 0.723 -4.222 -15.369 1.00 98.19 89 LEU A O 1
ATOM 680 N N . LYS A 1 90 ? -0.956 -5.731 -15.392 1.00 98.56 90 LYS A N 1
ATOM 681 C CA . LYS A 1 90 ? -2.079 -4.809 -15.622 1.00 98.56 90 LYS A CA 1
ATOM 682 C C . LYS A 1 90 ? -3.103 -4.917 -14.497 1.00 98.56 90 LYS A C 1
ATOM 684 O O . LYS A 1 90 ? -3.254 -5.987 -13.903 1.00 98.56 90 LYS A O 1
ATOM 689 N N . HIS A 1 91 ? -3.849 -3.847 -14.244 1.00 98.69 91 HIS A N 1
ATOM 690 C CA . HIS A 1 91 ? -4.807 -3.738 -13.142 1.00 98.69 91 HIS A CA 1
ATOM 691 C C . HIS A 1 91 ? -6.151 -4.403 -13.469 1.00 98.69 91 HIS A C 1
ATOM 693 O O . HIS A 1 91 ? -7.198 -3.761 -13.530 1.00 98.69 91 HIS A O 1
ATOM 699 N N . THR A 1 92 ? -6.114 -5.707 -13.725 1.00 98.31 92 THR A N 1
ATOM 700 C CA . THR A 1 92 ? -7.213 -6.460 -14.351 1.00 98.31 92 THR A CA 1
ATOM 701 C C . THR A 1 92 ? -8.246 -7.007 -13.373 1.00 98.31 92 THR A C 1
ATOM 703 O O . THR A 1 92 ? -9.378 -7.259 -13.781 1.00 98.31 92 THR A O 1
ATOM 706 N N . VAL A 1 93 ? -7.902 -7.168 -12.094 1.00 98.31 93 VAL A N 1
ATOM 707 C CA . VAL A 1 93 ? -8.765 -7.796 -11.080 1.00 98.31 93 VAL A CA 1
ATOM 708 C C . VAL A 1 93 ? -8.670 -7.082 -9.722 1.00 98.31 93 VAL A C 1
ATOM 710 O O . VAL A 1 93 ? -7.693 -6.368 -9.472 1.00 98.31 93 VAL A O 1
ATOM 713 N N . PRO A 1 94 ? -9.660 -7.267 -8.826 1.00 98.62 94 PRO A N 1
ATOM 714 C CA . PRO A 1 94 ? -9.532 -6.910 -7.414 1.00 98.62 94 PRO A CA 1
ATOM 715 C C . PRO A 1 94 ? -8.379 -7.652 -6.724 1.00 98.62 94 PRO A C 1
ATOM 717 O O . PRO A 1 94 ? -8.053 -8.782 -7.082 1.00 98.62 94 PRO A O 1
ATOM 720 N N . GLY A 1 95 ? -7.813 -7.038 -5.688 1.00 98.69 95 GLY A N 1
ATOM 721 C CA . GLY A 1 95 ? -6.756 -7.613 -4.859 1.00 98.69 95 GLY A CA 1
ATOM 722 C C . GLY A 1 95 ? -5.349 -7.451 -5.431 1.00 98.69 95 GLY A C 1
ATOM 723 O O . GLY A 1 95 ? -4.420 -8.050 -4.898 1.00 98.69 95 GLY A O 1
ATOM 724 N N . LEU A 1 96 ? -5.152 -6.663 -6.491 1.00 98.88 96 LEU A N 1
ATOM 725 C CA . LEU A 1 96 ? -3.813 -6.374 -7.005 1.00 98.88 96 LEU A CA 1
ATOM 726 C C . LEU A 1 96 ? -3.117 -5.338 -6.126 1.00 98.88 96 LEU A C 1
ATOM 728 O O . LEU A 1 96 ? -3.722 -4.344 -5.725 1.00 98.88 96 LEU A O 1
ATOM 732 N N . LEU A 1 97 ? -1.835 -5.581 -5.864 1.00 98.88 97 LEU A N 1
ATOM 733 C CA . LEU A 1 97 ? -0.953 -4.702 -5.108 1.00 98.88 97 LEU A CA 1
ATOM 734 C C . LEU A 1 97 ? -0.086 -3.899 -6.085 1.00 98.88 97 LEU A C 1
ATOM 736 O O . LEU A 1 97 ? 0.609 -4.469 -6.933 1.00 98.88 97 LEU A O 1
ATOM 740 N N . SER A 1 98 ? -0.150 -2.574 -5.979 1.00 98.88 98 SER A N 1
ATOM 741 C CA . SER A 1 98 ? 0.468 -1.659 -6.941 1.00 98.88 98 SER A CA 1
ATOM 742 C C . SER A 1 98 ? 1.037 -0.416 -6.261 1.00 98.88 98 SER A C 1
ATOM 744 O O . SER A 1 98 ? 0.587 -0.018 -5.184 1.00 98.88 98 SER A O 1
ATOM 746 N N . MET A 1 99 ? 2.070 0.179 -6.857 1.00 98.81 99 MET A N 1
ATOM 747 C CA . MET A 1 99 ? 2.752 1.346 -6.292 1.00 98.81 99 MET A CA 1
ATOM 748 C C . MET A 1 99 ? 1.931 2.619 -6.486 1.00 98.81 99 MET A C 1
ATOM 750 O O . MET A 1 99 ? 1.546 2.962 -7.605 1.00 98.81 99 MET A O 1
ATOM 754 N N . ALA A 1 100 ? 1.737 3.385 -5.412 1.00 98.38 100 ALA A N 1
ATOM 755 C CA . ALA A 1 100 ? 1.327 4.777 -5.541 1.00 98.38 100 ALA A CA 1
ATOM 756 C C . ALA A 1 100 ? 2.551 5.635 -5.902 1.00 98.38 100 ALA A C 1
ATOM 758 O O . ALA A 1 100 ? 3.668 5.368 -5.454 1.00 98.38 100 ALA A O 1
ATOM 759 N N . ASN A 1 101 ? 2.342 6.672 -6.710 1.00 96.31 101 ASN A N 1
ATOM 760 C CA . ASN A 1 101 ? 3.398 7.588 -7.127 1.00 96.31 101 ASN A CA 1
ATOM 761 C C . ASN A 1 101 ? 2.844 9.007 -7.349 1.00 96.31 101 ASN A C 1
ATOM 763 O O . ASN A 1 101 ? 1.631 9.222 -7.373 1.00 96.31 101 ASN A O 1
ATOM 767 N N . ALA A 1 102 ? 3.750 9.971 -7.499 1.00 95.38 102 ALA A N 1
ATOM 768 C CA . ALA A 1 102 ? 3.470 11.369 -7.824 1.00 95.38 102 ALA A CA 1
ATOM 769 C C . ALA A 1 102 ? 3.924 11.704 -9.261 1.00 95.38 102 ALA A C 1
ATOM 771 O O . ALA A 1 102 ? 4.502 12.762 -9.512 1.00 95.38 102 ALA A O 1
ATOM 772 N N . GLY A 1 103 ? 3.702 10.771 -10.194 1.00 95.38 103 GLY A N 1
ATOM 773 C CA . GLY A 1 103 ? 4.190 10.828 -11.573 1.00 95.38 103 GLY A CA 1
ATOM 774 C C . GLY A 1 103 ? 5.316 9.826 -11.860 1.00 95.38 103 GLY A C 1
ATOM 775 O O . GLY A 1 103 ? 5.727 9.084 -10.961 1.00 95.38 103 GLY A O 1
ATOM 776 N N . PRO A 1 104 ? 5.826 9.793 -13.106 1.00 97.31 104 PRO A N 1
ATOM 777 C CA . PRO A 1 104 ? 6.817 8.806 -13.528 1.00 97.31 104 PRO A CA 1
ATOM 778 C C . PRO A 1 104 ? 8.050 8.776 -12.620 1.00 97.31 104 PRO A C 1
ATOM 780 O O . PRO A 1 104 ? 8.568 9.824 -12.230 1.00 97.31 104 PRO A O 1
ATOM 783 N N . ASN A 1 105 ? 8.546 7.574 -12.329 1.00 97.44 105 ASN A N 1
ATOM 784 C CA . ASN A 1 105 ? 9.772 7.321 -11.568 1.00 97.44 105 ASN A CA 1
ATOM 785 C C . ASN A 1 105 ? 9.791 7.928 -10.156 1.00 97.44 105 ASN A C 1
ATOM 787 O O . ASN A 1 105 ? 10.825 8.405 -9.686 1.00 97.44 105 ASN A O 1
ATOM 791 N N . SER A 1 106 ? 8.643 7.930 -9.476 1.00 98.00 106 SER A N 1
ATOM 792 C CA . SER A 1 106 ? 8.513 8.494 -8.128 1.00 98.00 106 SER A CA 1
ATOM 793 C C . SER A 1 106 ? 7.982 7.504 -7.093 1.00 98.00 106 SER A C 1
ATOM 795 O O . SER A 1 106 ? 7.334 7.896 -6.122 1.00 98.00 106 SER A O 1
ATOM 797 N N . ASN A 1 107 ? 8.283 6.219 -7.286 1.00 98.69 107 ASN A N 1
ATOM 798 C CA . ASN A 1 107 ? 7.914 5.166 -6.348 1.00 98.69 107 ASN A CA 1
ATOM 799 C C . ASN A 1 107 ? 8.681 5.345 -5.033 1.00 98.69 107 ASN A C 1
ATOM 801 O O . ASN A 1 107 ? 9.886 5.575 -5.048 1.00 98.69 107 ASN A O 1
ATOM 805 N N . GLY A 1 108 ? 7.993 5.232 -3.900 1.00 98.62 108 GLY A N 1
ATOM 806 C CA . GLY A 1 108 ? 8.587 5.323 -2.562 1.00 98.62 108 GLY A CA 1
ATOM 807 C C . GLY A 1 108 ? 8.200 4.110 -1.725 1.00 98.62 108 GLY A C 1
ATOM 808 O O . GLY A 1 108 ? 8.620 2.988 -1.998 1.00 98.62 108 GLY A O 1
ATOM 809 N N . SER A 1 109 ? 7.363 4.326 -0.716 1.00 98.81 109 S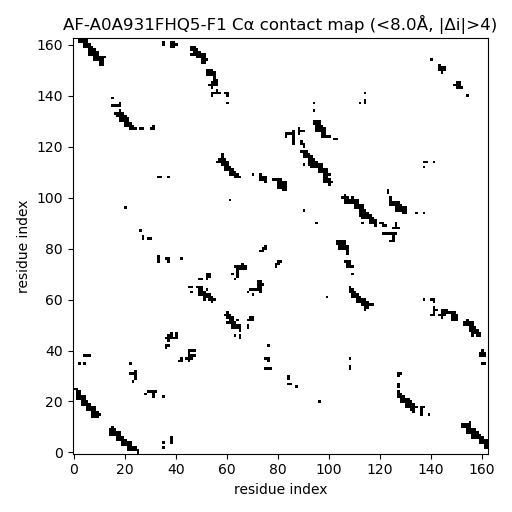ER A N 1
ATOM 810 C CA . SER A 1 109 ? 6.765 3.250 0.087 1.00 98.81 109 SER A CA 1
ATOM 811 C C . SER A 1 109 ? 5.255 3.138 -0.056 1.00 98.81 109 SER A C 1
ATOM 813 O O . SER A 1 109 ? 4.686 2.128 0.358 1.00 98.81 109 SER A O 1
ATOM 815 N N . GLN A 1 110 ? 4.598 4.162 -0.601 1.00 98.88 110 GLN A N 1
ATOM 816 C CA . GLN A 1 110 ? 3.151 4.159 -0.727 1.00 98.88 110 GLN A CA 1
ATOM 817 C C . GLN A 1 110 ? 2.688 3.140 -1.768 1.00 98.88 110 GLN A C 1
ATOM 819 O O . GLN A 1 110 ? 3.267 3.006 -2.846 1.00 98.88 110 GLN A O 1
ATOM 824 N N . PHE A 1 111 ? 1.606 2.451 -1.441 1.00 98.94 111 PHE A N 1
ATOM 825 C CA . PHE A 1 111 ? 1.012 1.402 -2.258 1.00 98.94 111 PHE A CA 1
ATOM 826 C C . PHE A 1 111 ? -0.505 1.530 -2.229 1.00 98.94 111 PHE A C 1
ATOM 828 O O . PHE A 1 111 ? -1.066 2.224 -1.374 1.00 98.94 111 PHE A O 1
ATOM 835 N N . PHE A 1 112 ? -1.169 0.813 -3.126 1.00 98.94 112 PHE A N 1
ATOM 836 C CA . PHE A 1 112 ? -2.595 0.574 -3.029 1.00 98.94 112 PHE A CA 1
ATOM 837 C C . PHE A 1 112 ? -2.973 -0.871 -3.353 1.00 98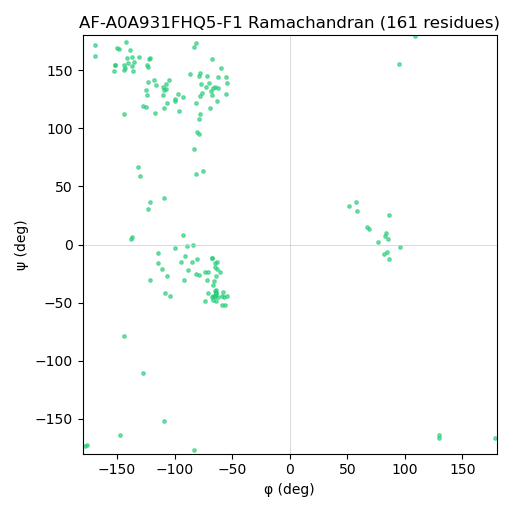.94 112 PHE A C 1
ATOM 839 O O . PHE A 1 112 ? -2.279 -1.562 -4.101 1.00 98.94 112 PHE A O 1
ATOM 846 N N . ILE A 1 113 ? -4.094 -1.305 -2.776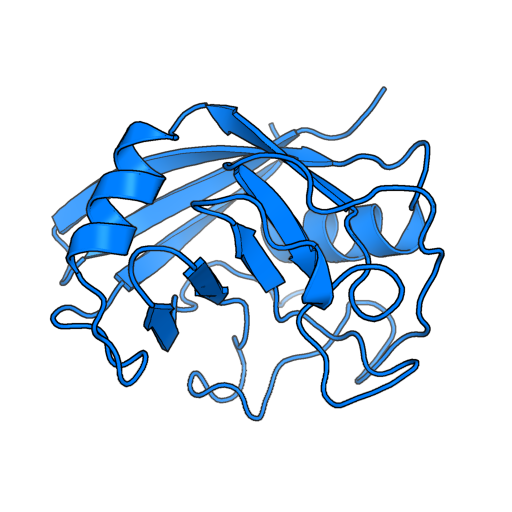 1.00 98.94 113 ILE A N 1
ATOM 847 C CA . ILE A 1 113 ? -4.759 -2.580 -3.061 1.00 98.94 113 ILE A CA 1
ATOM 848 C C . ILE A 1 113 ? -6.021 -2.267 -3.863 1.00 98.94 113 ILE A C 1
ATOM 850 O O . ILE A 1 113 ? -6.867 -1.504 -3.392 1.00 98.94 113 ILE A O 1
ATOM 854 N N . THR A 1 114 ? -6.161 -2.823 -5.066 1.00 98.88 114 THR A N 1
ATOM 855 C CA . THR A 1 114 ? -7.367 -2.620 -5.885 1.00 98.88 114 THR A CA 1
ATOM 856 C C . THR A 1 114 ? -8.565 -3.370 -5.306 1.00 98.88 114 THR A C 1
ATOM 858 O O . THR A 1 114 ? -8.428 -4.481 -4.797 1.00 98.88 114 THR A O 1
ATOM 861 N N . THR A 1 115 ? -9.768 -2.808 -5.418 1.00 98.69 115 THR A N 1
ATOM 862 C CA . THR A 1 115 ? -11.017 -3.505 -5.038 1.00 98.69 115 THR A CA 1
ATOM 863 C C . THR A 1 115 ? -11.941 -3.789 -6.218 1.00 98.69 115 THR A C 1
ATOM 865 O O . THR A 1 115 ? -12.907 -4.545 -6.072 1.00 98.69 115 THR A O 1
ATOM 868 N N . VAL A 1 116 ? -11.586 -3.241 -7.382 1.00 98.62 116 VAL A N 1
ATOM 869 C CA . VAL A 1 116 ? -12.187 -3.415 -8.710 1.00 98.62 116 VAL A CA 1
ATOM 870 C C . VAL A 1 116 ? -11.076 -3.436 -9.774 1.00 98.62 116 VAL A C 1
ATOM 872 O O . VAL A 1 116 ? -9.909 -3.188 -9.470 1.00 98.62 116 VAL A O 1
ATOM 875 N N . THR A 1 117 ? -11.420 -3.709 -11.031 1.00 98.38 117 THR A N 1
ATOM 876 C CA . THR A 1 117 ? -10.522 -3.520 -12.185 1.00 98.38 117 THR A CA 1
ATOM 877 C C . THR A 1 117 ? -10.278 -2.022 -12.423 1.00 98.38 117 THR A C 1
ATOM 879 O O . THR A 1 117 ? -11.230 -1.245 -12.465 1.00 98.38 117 THR A O 1
ATOM 882 N N . THR A 1 118 ? -9.021 -1.602 -12.604 1.00 98.06 118 THR A N 1
ATOM 883 C CA . THR A 1 118 ? -8.636 -0.177 -12.718 1.00 98.06 118 THR A CA 1
ATOM 884 C C . THR A 1 118 ? -7.735 0.105 -13.937 1.00 98.06 118 THR A C 1
ATOM 886 O O . THR A 1 118 ? -6.626 0.623 -13.798 1.00 98.06 118 THR A O 1
ATOM 889 N N . PRO A 1 119 ? -8.191 -0.182 -15.175 1.00 98.19 119 PRO A N 1
ATOM 890 C CA . PRO A 1 119 ? -7.348 -0.152 -16.381 1.00 98.19 119 PRO A CA 1
ATOM 891 C C . PRO A 1 119 ? -6.771 1.234 -16.714 1.00 98.19 119 PRO A C 1
ATOM 893 O O . PRO A 1 119 ? -5.757 1.345 -17.395 1.00 98.19 119 PRO A O 1
ATOM 896 N N . TRP A 1 120 ? -7.366 2.318 -16.209 1.00 98.38 120 TRP A N 1
ATOM 897 C CA . TRP A 1 120 ? -6.849 3.682 -16.398 1.00 98.38 120 TRP A CA 1
ATOM 898 C C . TRP A 1 120 ? -5.512 3.953 -15.679 1.00 98.38 120 TRP A C 1
ATOM 900 O O . TRP A 1 120 ? -4.878 4.988 -15.943 1.00 98.38 120 TRP A O 1
ATOM 910 N N . LEU A 1 121 ? -5.093 3.049 -14.783 1.00 98.25 121 LEU A N 1
ATOM 911 C CA . LEU A 1 121 ? -3.806 3.063 -14.078 1.00 98.25 121 LEU A CA 1
ATOM 912 C C . LEU A 1 121 ? -2.707 2.276 -14.813 1.00 98.25 121 LEU A C 1
ATOM 914 O O . LEU A 1 121 ? -1.532 2.369 -14.444 1.00 98.25 121 LEU A O 1
ATOM 918 N N . ASP A 1 122 ? -3.057 1.522 -15.858 1.00 98.38 122 ASP A N 1
ATOM 919 C CA . ASP A 1 122 ? -2.094 0.737 -16.626 1.00 98.38 122 ASP A CA 1
ATOM 920 C C . ASP A 1 122 ? -1.057 1.635 -17.307 1.00 98.38 122 ASP A C 1
ATOM 922 O O . ASP A 1 122 ? -1.380 2.662 -17.905 1.00 98.38 122 ASP A O 1
ATOM 926 N N . GLY A 1 123 ? 0.218 1.244 -17.208 1.00 97.88 123 GLY A N 1
ATOM 927 C CA . GLY A 1 123 ? 1.332 2.037 -17.740 1.00 97.88 123 GLY A CA 1
ATOM 928 C C . GLY A 1 123 ? 1.713 3.255 -16.892 1.00 97.88 123 GLY A C 1
ATOM 929 O O . GLY A 1 123 ? 2.586 4.012 -17.303 1.00 97.88 123 GLY A O 1
ATOM 930 N N . LYS A 1 124 ? 1.056 3.462 -15.741 1.00 98.25 124 LYS A N 1
ATOM 931 C CA . LYS A 1 124 ? 1.321 4.585 -14.825 1.00 98.25 124 LYS A CA 1
ATOM 932 C C . LYS A 1 124 ? 1.720 4.135 -13.427 1.00 98.25 124 LYS A C 1
ATOM 934 O O . LYS A 1 124 ? 2.464 4.843 -12.763 1.00 98.25 124 LYS A O 1
ATOM 939 N N . HIS A 1 125 ? 1.225 2.981 -12.987 1.00 98.75 125 HIS A N 1
ATOM 940 C CA . HIS A 1 125 ? 1.517 2.401 -11.680 1.00 98.75 125 HIS A CA 1
ATOM 941 C C . HIS A 1 125 ? 2.055 0.981 -11.853 1.00 98.75 125 HIS A C 1
ATOM 943 O O . HIS A 1 125 ? 1.511 0.195 -12.635 1.00 98.75 125 HIS A O 1
ATOM 949 N N . VAL A 1 126 ? 3.146 0.670 -11.156 1.00 98.81 126 VAL A N 1
ATOM 950 C CA . VAL A 1 126 ? 3.784 -0.649 -11.210 1.00 98.81 126 VAL A CA 1
ATOM 951 C C . VAL A 1 126 ? 2.983 -1.614 -10.342 1.00 98.81 126 VAL A C 1
ATOM 953 O O . VAL A 1 126 ? 2.982 -1.480 -9.120 1.00 98.81 126 VAL A O 1
ATOM 956 N N . VAL A 1 127 ? 2.327 -2.596 -10.963 1.00 98.81 127 VAL A N 1
ATOM 957 C CA . VAL A 1 127 ? 1.738 -3.745 -10.256 1.00 98.81 127 VAL A CA 1
ATOM 958 C C . VAL A 1 127 ? 2.862 -4.718 -9.912 1.00 98.81 127 VAL A C 1
ATOM 960 O O . VAL A 1 127 ? 3.631 -5.101 -10.793 1.00 98.81 127 VAL A O 1
ATOM 963 N N . PHE A 1 128 ? 2.958 -5.120 -8.646 1.00 98.81 128 PHE A N 1
ATOM 964 C CA . PHE A 1 128 ? 4.078 -5.935 -8.154 1.00 98.81 128 PHE A CA 1
ATOM 965 C C . PHE A 1 128 ? 3.660 -7.072 -7.215 1.00 98.81 128 PHE A C 1
ATOM 967 O O . PHE A 1 128 ? 4.516 -7.758 -6.656 1.00 98.81 128 PHE A O 1
ATOM 974 N N . GLY A 1 129 ? 2.363 -7.300 -7.031 1.00 98.69 129 GLY A N 1
ATOM 975 C CA . GLY A 1 129 ? 1.874 -8.409 -6.227 1.00 98.69 129 GLY A CA 1
ATOM 976 C C . GLY A 1 129 ? 0.360 -8.522 -6.234 1.00 98.69 129 GLY A C 1
ATOM 977 O O . GLY A 1 129 ? -0.346 -7.801 -6.946 1.00 98.69 129 GLY A O 1
ATOM 978 N N . LYS A 1 130 ? -0.146 -9.424 -5.399 1.00 98.81 130 LYS A N 1
ATOM 979 C CA . LYS A 1 130 ? -1.581 -9.632 -5.192 1.00 98.81 130 LYS A CA 1
ATOM 980 C C . LYS A 1 130 ? -1.864 -10.160 -3.794 1.00 98.81 130 LYS A C 1
ATOM 982 O O . LYS A 1 130 ? -1.029 -10.844 -3.208 1.00 98.81 130 LYS A O 1
ATOM 987 N N . VAL A 1 131 ? -3.064 -9.896 -3.301 1.00 98.88 131 VAL A N 1
ATOM 988 C CA . VAL A 1 131 ? -3.616 -10.528 -2.104 1.00 98.88 131 VAL A CA 1
ATOM 989 C C . VAL A 1 131 ? -3.869 -12.006 -2.400 1.00 98.88 131 VAL A C 1
ATOM 991 O O . VAL A 1 131 ? -4.517 -12.347 -3.390 1.00 98.88 131 VAL A O 1
ATOM 994 N N . THR A 1 132 ? -3.361 -12.886 -1.543 1.00 98.69 132 THR A N 1
ATOM 995 C CA . THR A 1 132 ? -3.621 -14.331 -1.593 1.00 98.69 132 THR A CA 1
ATOM 996 C C . THR A 1 132 ? -4.557 -14.797 -0.484 1.00 98.69 132 THR A C 1
ATOM 998 O O . THR A 1 132 ? -5.254 -15.788 -0.674 1.00 98.69 132 THR A O 1
ATOM 1001 N N . GLU A 1 133 ? -4.597 -14.091 0.650 1.00 98.81 133 GLU A N 1
ATOM 1002 C CA . GLU A 1 133 ? -5.488 -14.366 1.788 1.00 98.81 133 GLU A CA 1
ATOM 1003 C C . GLU A 1 133 ? -5.921 -13.036 2.426 1.00 98.81 133 GLU A C 1
ATOM 1005 O O . GLU A 1 133 ? -5.175 -12.057 2.371 1.00 98.81 133 GLU A O 1
ATOM 1010 N N . GLY A 1 134 ? -7.113 -12.984 3.026 1.00 98.62 134 GLY A N 1
ATOM 1011 C CA . GLY A 1 134 ? -7.615 -11.774 3.692 1.00 98.62 134 GLY A CA 1
ATOM 1012 C C . GLY A 1 134 ? -8.341 -10.778 2.781 1.00 98.62 134 GLY A C 1
ATOM 1013 O O . GLY A 1 134 ? -8.381 -9.583 3.071 1.00 98.62 134 GLY A O 1
ATOM 1014 N N . MET A 1 135 ? -8.922 -11.228 1.661 1.00 98.69 135 MET A N 1
ATOM 1015 C CA . MET A 1 135 ? -9.750 -10.350 0.814 1.00 98.69 135 MET A CA 1
ATOM 1016 C C . MET A 1 135 ? -11.020 -9.858 1.525 1.00 98.69 135 MET A C 1
ATOM 1018 O O . MET A 1 135 ? -11.517 -8.778 1.220 1.00 98.69 135 MET A O 1
ATOM 1022 N N . ASP A 1 136 ? -11.533 -10.612 2.491 1.00 98.75 136 ASP A N 1
ATOM 1023 C CA . ASP A 1 136 ? -12.596 -10.201 3.410 1.00 98.75 136 ASP A CA 1
ATOM 1024 C C . ASP A 1 136 ? -12.159 -9.035 4.315 1.00 98.75 136 ASP A C 1
ATOM 1026 O O . ASP A 1 136 ? -12.918 -8.080 4.503 1.00 98.75 136 ASP A O 1
ATOM 1030 N N . VAL A 1 137 ? -10.906 -9.038 4.784 1.00 98.81 137 VAL A N 1
ATOM 1031 C CA . VAL A 1 137 ? -10.309 -7.912 5.523 1.00 98.81 137 VAL A CA 1
ATOM 1032 C C . VAL A 1 137 ? -10.187 -6.685 4.616 1.00 98.81 137 VAL A C 1
ATOM 1034 O O . VAL A 1 137 ? -10.588 -5.590 5.007 1.00 98.81 137 VAL A O 1
ATOM 1037 N N . VAL A 1 138 ? -9.730 -6.859 3.368 1.00 98.81 138 VAL A N 1
ATOM 1038 C CA . VAL A 1 138 ? -9.686 -5.782 2.356 1.00 98.81 138 VAL A CA 1
ATOM 1039 C C . VAL A 1 138 ? -11.074 -5.175 2.135 1.00 98.81 138 VAL A C 1
ATOM 1041 O O . VAL A 1 138 ? -11.212 -3.953 2.132 1.00 98.81 138 VAL A O 1
ATOM 1044 N N . LYS A 1 139 ? -12.119 -6.002 1.998 1.00 98.75 139 LYS A N 1
ATOM 1045 C CA . LYS A 1 139 ? -13.505 -5.528 1.847 1.00 98.75 139 LYS A CA 1
ATOM 1046 C C . LYS A 1 139 ? -14.038 -4.832 3.098 1.00 98.75 139 LYS A C 1
ATOM 1048 O O . LYS A 1 139 ? -14.758 -3.842 2.984 1.00 98.75 139 LYS A O 1
ATOM 1053 N N . THR A 1 140 ? -13.642 -5.291 4.280 1.00 98.75 140 THR A N 1
ATOM 1054 C CA . THR A 1 140 ? -13.986 -4.629 5.544 1.00 98.75 140 THR A CA 1
ATOM 1055 C C . THR A 1 140 ? -13.354 -3.240 5.628 1.00 98.75 140 THR A C 1
ATOM 1057 O O . THR A 1 140 ? -14.040 -2.278 5.960 1.00 98.75 140 THR A O 1
ATOM 1060 N N . ILE A 1 141 ? -12.076 -3.103 5.261 1.00 98.81 141 ILE A N 1
ATOM 1061 C CA . ILE A 1 141 ? -11.391 -1.805 5.198 1.00 98.81 141 ILE A CA 1
ATOM 1062 C C . ILE A 1 141 ? -12.029 -0.901 4.132 1.00 98.81 141 ILE A C 1
ATOM 1064 O O . ILE A 1 141 ? -12.236 0.283 4.387 1.00 98.81 141 ILE A O 1
ATOM 1068 N N . GLU A 1 142 ? -12.381 -1.444 2.960 1.00 98.81 142 GLU A N 1
ATOM 1069 C CA . GLU A 1 142 ? -13.058 -0.706 1.884 1.00 98.81 142 GLU A CA 1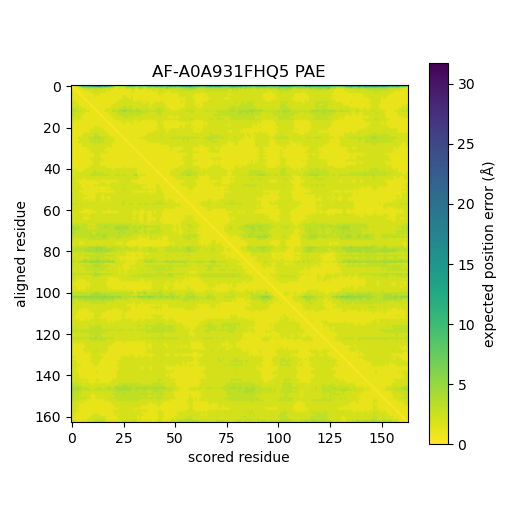
ATOM 1070 C C . GLU A 1 142 ? -14.348 -0.032 2.375 1.00 98.81 142 GLU A C 1
ATOM 1072 O O . GLU A 1 142 ? -14.566 1.148 2.102 1.00 98.81 142 GLU A O 1
ATOM 1077 N N . ALA A 1 143 ? -15.164 -0.745 3.159 1.00 98.69 143 ALA A N 1
ATOM 1078 C CA . ALA A 1 143 ? -16.413 -0.229 3.722 1.00 98.69 143 ALA A CA 1
ATOM 1079 C C . ALA A 1 143 ? -16.219 0.926 4.725 1.00 98.69 143 ALA A C 1
ATOM 1081 O O . ALA A 1 143 ? -17.169 1.647 5.031 1.00 98.69 143 ALA A O 1
ATOM 1082 N N . LEU A 1 144 ? -14.996 1.127 5.227 1.00 98.69 144 LEU A N 1
ATOM 1083 C CA . LEU A 1 144 ? -14.632 2.246 6.098 1.00 98.69 144 LEU A CA 1
ATOM 1084 C C . LEU A 1 144 ? -14.152 3.479 5.310 1.00 98.69 144 LEU A C 1
ATOM 1086 O O . LEU A 1 144 ? -13.817 4.495 5.919 1.00 98.69 144 LEU A O 1
ATOM 1090 N N . GLY A 1 145 ? -14.084 3.404 3.979 1.00 98.62 145 GLY A N 1
ATOM 1091 C CA . GLY A 1 145 ? -13.708 4.511 3.103 1.00 98.62 145 GLY A CA 1
ATOM 1092 C C . GLY A 1 145 ? -14.850 5.476 2.773 1.00 98.62 145 GLY A C 1
ATOM 1093 O O . GLY A 1 145 ? -15.982 5.348 3.235 1.00 98.62 145 GLY A O 1
ATOM 1094 N N . SER A 1 146 ? -14.553 6.458 1.922 1.00 98.62 146 SER A N 1
ATOM 1095 C CA . SER A 1 146 ? -15.549 7.390 1.380 1.00 98.62 146 SER A CA 1
ATOM 1096 C C . SER A 1 146 ? -15.159 7.875 -0.016 1.00 98.62 146 SER A C 1
ATOM 1098 O O . SER A 1 146 ? -14.018 7.711 -0.440 1.00 98.62 146 SER A O 1
ATOM 1100 N N . GLY A 1 147 ? -16.071 8.550 -0.726 1.00 98.25 147 GLY A N 1
ATOM 1101 C CA . GLY A 1 147 ? -15.775 9.124 -2.049 1.00 98.25 147 GLY A CA 1
ATOM 1102 C C . GLY A 1 147 ? -14.640 10.164 -2.047 1.00 98.25 147 GLY A C 1
ATOM 1103 O O . GLY A 1 147 ? -13.972 10.351 -3.057 1.00 98.25 147 GLY A O 1
ATOM 1104 N N . SER A 1 148 ? -14.371 10.805 -0.901 1.00 97.88 148 SER A N 1
ATOM 1105 C CA . SER A 1 148 ? -13.221 11.711 -0.732 1.00 97.88 148 SER A CA 1
ATOM 1106 C C . SER A 1 148 ? -11.900 10.982 -0.459 1.00 97.88 148 SER A C 1
ATOM 1108 O O . SER A 1 148 ? -10.832 11.589 -0.482 1.00 97.88 148 SER A O 1
ATOM 1110 N N . GLY A 1 149 ? -11.963 9.685 -0.160 1.00 98.25 149 GLY A N 1
ATOM 1111 C CA . GLY A 1 149 ? -10.843 8.891 0.323 1.00 98.25 149 GLY A CA 1
ATOM 1112 C C . GLY A 1 149 ? -10.640 8.944 1.835 1.00 98.25 149 GLY A C 1
ATOM 1113 O O . GLY A 1 149 ? -9.902 8.122 2.366 1.00 98.25 149 GLY A O 1
ATOM 1114 N N . ARG A 1 150 ? -11.293 9.862 2.558 1.00 98.25 150 ARG A N 1
ATOM 1115 C CA . ARG A 1 150 ? -11.213 9.901 4.023 1.00 98.25 150 ARG A CA 1
ATOM 1116 C C . ARG A 1 150 ? -11.839 8.644 4.623 1.00 98.25 150 ARG A C 1
ATOM 1118 O O . ARG A 1 150 ? -12.939 8.263 4.220 1.00 98.25 150 ARG A O 1
ATOM 1125 N N . THR A 1 151 ? -11.166 8.059 5.608 1.00 98.50 151 THR A N 1
ATOM 1126 C CA . THR A 1 151 ? -11.657 6.900 6.355 1.00 98.50 151 THR A CA 1
ATOM 1127 C C . THR A 1 151 ? -12.529 7.324 7.541 1.00 98.50 151 THR A C 1
ATOM 1129 O O . THR A 1 151 ? -12.313 8.378 8.146 1.00 98.50 151 THR A O 1
ATOM 1132 N N . SER A 1 152 ? -13.532 6.510 7.873 1.00 98.44 152 SER A N 1
ATOM 1133 C CA . SER A 1 152 ? -14.422 6.710 9.027 1.00 98.44 152 SER A CA 1
ATOM 1134 C C . SER A 1 152 ? -13.792 6.274 10.352 1.00 98.44 152 SER A C 1
ATOM 1136 O O . SER A 1 152 ? -14.128 6.832 11.394 1.00 98.44 152 SER A O 1
ATOM 1138 N N . LYS A 1 153 ? -12.853 5.325 10.296 1.00 98.62 153 LYS A N 1
ATOM 1139 C CA . LYS A 1 153 ? -12.019 4.858 11.410 1.00 98.62 153 LYS A CA 1
ATOM 1140 C C . LYS A 1 153 ? -10.536 5.030 11.080 1.00 98.62 153 LYS A C 1
ATOM 1142 O O . LYS A 1 153 ? -10.156 5.110 9.905 1.00 98.62 153 LYS A O 1
ATOM 1147 N N . LYS A 1 154 ? -9.674 5.051 12.097 1.00 98.62 154 LYS A N 1
ATOM 1148 C CA . LYS A 1 154 ? -8.219 4.998 11.917 1.00 98.62 154 LYS A CA 1
ATOM 1149 C C . LYS A 1 154 ? -7.799 3.556 11.642 1.00 98.62 154 LYS A C 1
ATOM 1151 O O . LYS A 1 154 ? -7.804 2.733 12.552 1.00 98.62 154 LYS A O 1
ATOM 1156 N N . ILE A 1 155 ? -7.422 3.267 10.398 1.00 98.81 155 ILE A N 1
ATOM 1157 C CA . ILE A 1 155 ? -7.025 1.924 9.961 1.00 98.81 155 ILE A CA 1
ATOM 1158 C C . ILE A 1 155 ? -5.499 1.812 10.022 1.00 98.81 155 ILE A C 1
ATOM 1160 O O . ILE A 1 155 ? -4.799 2.527 9.299 1.00 98.81 155 ILE A O 1
ATOM 1164 N N . VAL A 1 156 ? -4.990 0.942 10.891 1.00 98.88 156 VAL A N 1
ATOM 1165 C CA . VAL A 1 156 ? -3.563 0.817 11.227 1.00 98.88 156 VAL A CA 1
ATOM 1166 C C . VAL A 1 156 ? -3.050 -0.554 10.804 1.00 98.88 156 VAL A C 1
ATOM 1168 O O . VAL A 1 156 ? -3.723 -1.555 11.022 1.00 98.88 156 VAL A O 1
ATOM 1171 N N . ILE A 1 157 ? -1.857 -0.598 10.211 1.00 98.88 157 ILE A N 1
ATOM 1172 C CA . ILE A 1 157 ? -1.082 -1.834 10.058 1.00 98.88 157 ILE A CA 1
ATOM 1173 C C . ILE A 1 157 ? -0.384 -2.060 11.398 1.00 98.88 157 ILE A C 1
ATOM 1175 O O . ILE A 1 157 ? 0.631 -1.424 11.670 1.00 98.88 157 ILE A O 1
ATOM 1179 N N . ASP A 1 158 ? -0.957 -2.891 12.263 1.00 98.75 158 ASP A N 1
ATOM 1180 C CA . ASP A 1 158 ? -0.429 -3.128 13.610 1.00 98.75 158 ASP A CA 1
ATOM 1181 C C . ASP A 1 158 ? 0.919 -3.849 13.533 1.00 98.75 158 ASP A C 1
ATOM 1183 O O . ASP A 1 158 ? 1.905 -3.421 14.131 1.00 98.75 158 ASP A O 1
ATOM 1187 N N . GLU A 1 159 ? 0.965 -4.912 12.729 1.00 98.75 159 GLU A N 1
ATOM 1188 C CA . GLU A 1 159 ? 2.155 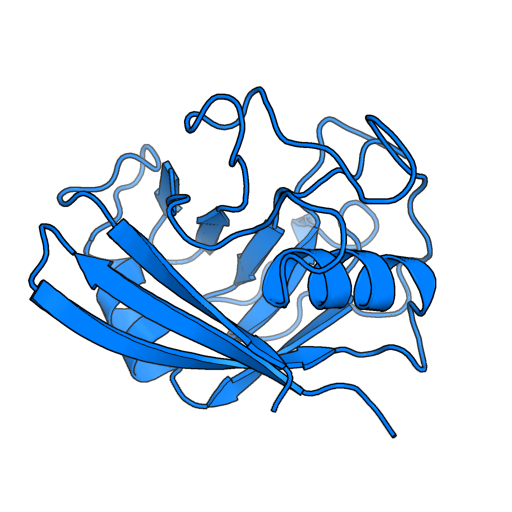-5.716 12.485 1.00 98.75 159 GLU A CA 1
ATOM 1189 C C . GLU A 1 159 ? 2.290 -6.022 10.993 1.00 98.75 159 GLU A C 1
ATOM 1191 O O . GLU A 1 159 ? 1.309 -6.141 10.255 1.00 98.75 159 GLU A O 1
ATOM 1196 N N . SER A 1 160 ? 3.530 -6.163 10.539 1.00 98.81 160 SER A N 1
ATOM 1197 C CA . SER A 1 160 ? 3.848 -6.584 9.182 1.00 98.81 160 SER A CA 1
ATOM 1198 C C . SER A 1 160 ? 5.091 -7.457 9.183 1.00 98.81 160 SER A C 1
ATOM 1200 O O . SER A 1 160 ? 5.938 -7.336 10.068 1.00 98.81 160 SER A O 1
ATOM 1202 N N . GLY A 1 161 ? 5.223 -8.324 8.184 1.00 98.69 161 GLY A N 1
ATOM 1203 C CA . GLY A 1 161 ? 6.391 -9.189 8.088 1.00 98.69 161 GLY A CA 1
ATOM 1204 C C . GLY A 1 161 ? 6.391 -10.072 6.852 1.00 98.69 161 GLY A C 1
ATOM 1205 O O . GLY A 1 161 ? 5.548 -9.940 5.966 1.00 98.69 161 GLY A O 1
ATOM 1206 N N . GLN A 1 162 ? 7.364 -10.975 6.803 1.00 98.62 162 GLN A N 1
ATOM 1207 C CA . GLN A 1 162 ? 7.481 -12.011 5.783 1.00 98.62 162 GLN A CA 1
ATOM 1208 C C . GLN A 1 162 ? 7.064 -13.362 6.379 1.00 98.62 162 GLN A C 1
ATOM 1210 O O . GLN A 1 162 ? 7.353 -13.620 7.548 1.00 98.62 162 GLN A O 1
ATOM 1215 N N . LEU A 1 163 ? 6.372 -14.183 5.585 1.00 96.81 163 LEU A N 1
ATOM 1216 C CA . LEU A 1 163 ? 5.974 -15.552 5.933 1.00 96.81 163 LEU A CA 1
ATOM 1217 C C . LEU A 1 163 ? 7.037 -16.578 5.525 1.00 96.81 163 LEU A C 1
ATOM 1219 O O . LEU A 1 163 ? 7.693 -16.364 4.475 1.00 96.81 163 LEU A O 1
#

Foldseek 3Di:
DWWKKKFFKDWQPHTLGMWIKTWQCVQQVQVSVQQQCQLACVLVHHQAFAFQAFAAAQFKTKTFQPPPNHPPAAATPVGRWAFQRDQPDAQAAFFWKKFDAPWGRGGGGMIIGTHGRDRVCRPTIHTTIGTPDCVVSRVVQNVQAHNVRGGVTTMGRNHMHTD

Nearest PDB structures (foldseek):
  7zdn-assembly2_B  TM=1.003E+00  e=2.599E-34  Homo sapiens
  4zsd-assembly1_A  TM=1.004E+00  e=4.928E-34  Homo sapiens
  4tot-assembly4_D  TM=1.003E+00  e=4.622E-34  Rattus norvegicus
  7th1-assembly1_X  TM=1.002E+00  e=7.711E-34  Homo sapiens
  2alf-assembly1_A  TM=1.001E+00  e=4.338E-33  Homo sapiens

Sequence (163 aa):
MNPKVYFDVSADGEKLGRIVFELNADIAPKTAENFRALCTGEKGFGYAGSTFHRVIPEFMLQGGDFTAGNGTGGKSIYGEKFADENFTLKHTVPGLLSMANAGPNSNGSQFFITTVTTPWLDGKHVVFGKVTEGMDVVKTIEALGSGSGRTSKKIVIDESGQL

Mean predicted aligned error: 1.91 Å

Radius of gyration: 13.96 Å; Cα contacts (8 Å, |Δi|>4): 444; chains: 1; bounding box: 33×32×36 Å

pLDDT: mean 98.38, std 1.05, range [87.88, 98.94]

Secondary structure (DSSP, 8-state):
---EEEEEEEETTEEEEEEEEEE-TTT-HHHHHHHHHHHHTTTS--STT-B--EEETTTEEEE--TTTSSSS---BTTBS-B------S---STTEEEE--SSTT-B-S-EEEESS--GGGTTTS-EEEEEEE-HHHHHHHHTT--TTS--SS-EEEEEEEE-